Protein AF-A0A4S9LK78-F1 (afdb_monomer_lite)

Structure (mmCIF, N/CA/C/O backbone):
data_AF-A0A4S9LK78-F1
#
_entry.id   AF-A0A4S9LK78-F1
#
loop_
_atom_site.group_PDB
_atom_site.id
_atom_site.type_symbol
_atom_site.label_atom_id
_atom_site.label_alt_id
_atom_site.label_comp_id
_atom_site.label_asym_id
_atom_site.label_entity_id
_atom_site.label_seq_id
_atom_site.pdbx_PDB_ins_code
_atom_site.Cartn_x
_atom_site.Cartn_y
_atom_site.Cartn_z
_atom_site.occupancy
_atom_site.B_iso_or_equiv
_atom_site.auth_seq_id
_atom_site.auth_comp_id
_atom_site.auth_asym_id
_atom_site.auth_atom_id
_atom_site.pdbx_PDB_model_num
ATOM 1 N N . MET A 1 1 ? -47.343 -5.639 38.512 1.00 38.12 1 MET A N 1
ATOM 2 C CA . MET A 1 1 ? -46.229 -6.358 37.860 1.00 38.12 1 MET A CA 1
ATOM 3 C C . MET A 1 1 ? -45.931 -5.639 36.553 1.00 38.12 1 MET A C 1
ATOM 5 O O . MET A 1 1 ? -46.708 -5.763 35.619 1.00 38.12 1 MET A O 1
ATOM 9 N N . LEU A 1 2 ? -44.903 -4.788 36.528 1.00 38.72 2 LEU A N 1
ATOM 10 C CA . LEU A 1 2 ? -44.482 -4.049 35.333 1.00 38.72 2 LEU A CA 1
ATOM 11 C C . LEU A 1 2 ? -43.384 -4.859 34.641 1.00 38.72 2 LEU A C 1
ATOM 13 O O . LEU A 1 2 ? -42.265 -4.939 35.139 1.00 38.72 2 LEU A O 1
ATOM 17 N N . SER A 1 3 ? -43.741 -5.510 33.535 1.00 42.03 3 SER A N 1
ATOM 18 C CA . SER A 1 3 ? -42.792 -6.194 32.661 1.00 42.03 3 SER A CA 1
ATOM 19 C C . SER A 1 3 ? -42.149 -5.146 31.751 1.00 42.03 3 SER A C 1
ATOM 21 O O . SER A 1 3 ? -42.763 -4.680 30.794 1.00 42.03 3 SER A O 1
ATOM 23 N N . PHE A 1 4 ? -40.933 -4.721 32.089 1.00 44.00 4 PHE A N 1
ATOM 24 C CA . PHE A 1 4 ? -40.101 -3.928 31.191 1.00 44.00 4 PHE A CA 1
ATOM 25 C C . PHE A 1 4 ? -39.455 -4.882 30.185 1.00 44.00 4 PHE A C 1
ATOM 27 O O . PHE A 1 4 ? -38.474 -5.555 30.490 1.00 44.00 4 PHE A O 1
ATOM 34 N N . SER A 1 5 ? -40.036 -4.964 28.988 1.00 47.00 5 SER A N 1
ATOM 35 C CA . SER A 1 5 ? -39.380 -5.592 27.843 1.00 47.00 5 SER A CA 1
ATOM 36 C C . SER A 1 5 ? -38.192 -4.721 27.433 1.00 47.00 5 SER A C 1
ATOM 38 O O . SER A 1 5 ? -38.380 -3.639 26.877 1.00 47.00 5 SER A O 1
ATOM 40 N N . LEU A 1 6 ? -36.970 -5.171 27.732 1.00 43.34 6 LEU A N 1
ATOM 41 C CA . LEU A 1 6 ? -35.760 -4.615 27.133 1.00 43.34 6 LEU A CA 1
ATOM 42 C C . LEU A 1 6 ? -35.772 -4.961 25.639 1.00 43.34 6 LEU A C 1
ATOM 44 O O . LEU A 1 6 ? -35.398 -6.063 25.243 1.00 43.34 6 LEU A O 1
ATOM 48 N N . LEU A 1 7 ? -36.187 -4.010 24.804 1.00 43.22 7 LEU A N 1
ATOM 49 C CA . LEU A 1 7 ? -35.774 -3.993 23.406 1.00 43.22 7 LEU A CA 1
ATOM 50 C C . LEU A 1 7 ? -34.268 -3.721 23.385 1.00 43.22 7 LEU A C 1
ATOM 52 O O . LEU A 1 7 ? -33.830 -2.578 23.503 1.00 43.22 7 LEU A O 1
ATOM 56 N N . ALA A 1 8 ? -33.472 -4.782 23.266 1.00 42.31 8 ALA A N 1
ATOM 57 C CA . ALA A 1 8 ? -32.084 -4.660 22.858 1.00 42.31 8 ALA A CA 1
ATOM 58 C C . ALA A 1 8 ? -32.079 -4.126 21.418 1.00 42.31 8 ALA A C 1
ATOM 60 O O . ALA A 1 8 ? -32.258 -4.882 20.463 1.00 42.31 8 ALA A O 1
ATOM 61 N N . LEU A 1 9 ? -31.927 -2.807 21.261 1.00 37.75 9 LEU A N 1
ATOM 62 C CA . LEU A 1 9 ? -31.503 -2.230 19.993 1.00 37.75 9 LEU A CA 1
ATOM 63 C C . LEU A 1 9 ? -30.119 -2.812 19.705 1.00 37.75 9 LEU A C 1
ATOM 65 O O . LEU A 1 9 ? -29.125 -2.376 20.281 1.00 37.75 9 LEU A O 1
ATOM 69 N N . ALA A 1 10 ? -30.061 -3.817 18.834 1.00 38.94 10 ALA A N 1
ATOM 70 C CA . ALA A 1 10 ? -28.830 -4.173 18.161 1.00 38.94 10 ALA A CA 1
ATOM 71 C C . ALA A 1 10 ? -28.416 -2.944 17.347 1.00 38.94 10 ALA A C 1
ATOM 73 O O . ALA A 1 10 ? -28.961 -2.665 16.279 1.00 38.94 10 ALA A O 1
ATOM 74 N N . SER A 1 11 ? -27.501 -2.157 17.902 1.00 36.72 11 SER A N 1
ATOM 75 C CA . SER A 1 11 ? -26.763 -1.141 17.178 1.00 36.72 11 SER A CA 1
ATOM 76 C C . SER A 1 11 ? -25.970 -1.857 16.093 1.00 36.72 11 SER A C 1
ATOM 78 O O . SER A 1 11 ? -24.856 -2.325 16.314 1.00 36.72 11 SER A O 1
ATOM 80 N N . VAL A 1 12 ? -26.563 -1.966 14.904 1.00 39.03 12 VAL A N 1
ATOM 81 C CA . VAL A 1 12 ? -25.813 -2.172 13.668 1.00 39.03 12 VAL A CA 1
ATOM 82 C C . VAL A 1 12 ? -24.904 -0.955 13.563 1.00 39.03 12 VAL A C 1
ATOM 84 O O . VAL A 1 12 ? -25.320 0.117 13.126 1.00 39.03 12 VAL A O 1
ATOM 87 N N . ALA A 1 13 ? -23.686 -1.083 14.089 1.00 40.34 13 ALA A N 1
ATOM 88 C CA . ALA A 1 13 ? -22.616 -0.153 13.807 1.00 40.34 13 ALA A CA 1
ATOM 89 C C . ALA A 1 13 ? -22.492 -0.156 12.287 1.00 40.34 13 ALA A C 1
ATOM 91 O O . ALA A 1 13 ? -22.067 -1.146 11.698 1.00 40.34 13 ALA A O 1
ATOM 92 N N . SER A 1 14 ? -22.992 0.900 11.648 1.00 38.62 14 SER A N 1
ATOM 93 C CA . SER A 1 14 ? -22.886 1.057 10.209 1.00 38.62 14 SER A CA 1
ATOM 94 C C . SER A 1 14 ? -21.392 1.074 9.909 1.00 38.62 14 SER A C 1
ATOM 96 O O . SER A 1 14 ? -20.708 2.036 10.258 1.00 38.62 14 SER A O 1
ATOM 98 N N . PHE A 1 15 ? -20.872 -0.031 9.372 1.00 47.12 15 PHE A N 1
ATOM 99 C CA . PHE A 1 15 ? -19.474 -0.185 8.991 1.00 47.12 15 PHE A CA 1
ATOM 100 C C . PHE A 1 15 ? -19.232 0.782 7.838 1.00 47.12 15 PHE A C 1
ATOM 102 O O . PHE A 1 15 ? -19.474 0.452 6.680 1.00 47.12 15 PHE A O 1
ATOM 109 N N . ALA A 1 16 ? -18.897 2.027 8.172 1.00 46.00 16 ALA A N 1
ATOM 110 C CA . ALA A 1 16 ? -18.749 3.090 7.202 1.00 46.00 16 ALA A CA 1
ATOM 111 C C . ALA A 1 16 ? -17.637 2.694 6.231 1.00 46.00 16 ALA A C 1
ATOM 113 O O . ALA A 1 16 ? -16.455 2.714 6.566 1.00 46.00 16 ALA A O 1
ATOM 114 N N . THR A 1 17 ? -18.046 2.308 5.028 1.00 57.78 17 THR A N 1
ATOM 115 C CA . THR A 1 17 ? -17.204 2.252 3.844 1.00 57.78 17 THR A CA 1
ATOM 116 C C . THR A 1 17 ? -16.655 3.656 3.629 1.00 57.78 17 THR A C 1
ATOM 118 O O . THR A 1 17 ? -17.353 4.518 3.094 1.00 57.78 17 THR A O 1
ATOM 121 N N . ALA A 1 18 ? -15.433 3.924 4.078 1.00 68.69 18 ALA A N 1
ATOM 122 C CA . ALA A 1 18 ? -14.733 5.139 3.696 1.00 68.69 18 ALA A CA 1
ATOM 123 C C . ALA A 1 18 ? -14.160 4.915 2.294 1.00 68.69 18 ALA A C 1
ATOM 125 O O . ALA A 1 18 ? -12.962 4.745 2.142 1.00 68.69 18 ALA A O 1
ATOM 126 N N . VAL A 1 19 ? -15.016 4.801 1.272 1.00 81.06 19 VAL A N 1
ATOM 127 C CA . VAL A 1 19 ? -14.554 4.782 -0.126 1.00 81.06 19 VAL A CA 1
ATOM 128 C C . VAL A 1 19 ? -13.789 6.090 -0.365 1.00 81.06 19 VAL A C 1
ATOM 130 O O . VAL A 1 19 ? -14.294 7.130 0.072 1.00 81.06 19 VAL A O 1
ATOM 133 N N . PRO A 1 20 ? -12.617 6.080 -1.034 1.00 85.19 20 PRO A N 1
ATOM 134 C CA . PRO A 1 20 ? -11.928 7.321 -1.365 1.00 85.19 20 PRO A CA 1
ATOM 135 C C . PRO A 1 20 ? -12.878 8.274 -2.090 1.00 85.19 20 PRO A C 1
ATOM 137 O O . PRO A 1 20 ? -13.545 7.880 -3.056 1.00 85.19 20 PRO A O 1
ATOM 140 N N . SER A 1 21 ? -12.957 9.515 -1.613 1.00 86.38 21 SER A N 1
ATOM 141 C CA . SER A 1 21 ? -13.775 10.551 -2.246 1.00 86.38 21 SER A CA 1
ATOM 142 C C . SER A 1 21 ? -13.142 11.083 -3.531 1.00 86.38 21 SER A C 1
ATOM 144 O O . SER A 1 21 ? -13.845 11.656 -4.358 1.00 86.38 21 SER A O 1
ATOM 146 N N . ASP A 1 22 ? -11.834 10.888 -3.697 1.00 87.50 22 ASP A N 1
ATOM 147 C CA . ASP A 1 22 ? -11.084 11.185 -4.910 1.00 87.50 22 ASP A CA 1
ATOM 148 C C . ASP A 1 22 ? -10.426 9.903 -5.445 1.00 87.50 22 ASP A C 1
ATOM 150 O O . ASP A 1 22 ? -9.627 9.257 -4.769 1.00 87.50 22 ASP A O 1
ATOM 154 N N . GLN A 1 23 ? -10.799 9.530 -6.668 1.00 90.69 23 GLN A N 1
ATOM 155 C CA . GLN A 1 23 ? -10.294 8.355 -7.387 1.00 90.69 23 GLN A CA 1
ATOM 156 C C . GLN A 1 23 ? -9.655 8.758 -8.723 1.00 90.69 23 GLN A C 1
ATOM 158 O O . GLN A 1 23 ? -9.591 7.959 -9.650 1.00 90.69 23 GLN A O 1
ATOM 163 N N . SER A 1 24 ? -9.241 10.023 -8.855 1.00 88.31 24 SER A N 1
ATOM 164 C CA . SER A 1 24 ? -8.671 10.570 -10.093 1.00 88.31 24 SER A CA 1
ATOM 165 C C . SER A 1 24 ? -7.243 10.098 -10.381 1.00 88.31 24 SER A C 1
ATOM 167 O O . SER A 1 24 ? -6.760 10.283 -11.497 1.00 88.31 24 SER A O 1
ATOM 169 N N . GLY A 1 25 ? -6.569 9.496 -9.395 1.00 88.44 25 GLY A N 1
ATOM 170 C CA . GLY A 1 25 ? -5.243 8.910 -9.566 1.00 88.44 25 GLY A CA 1
ATOM 171 C C . GLY A 1 25 ? -5.268 7.714 -10.515 1.00 88.44 25 GLY A C 1
ATOM 172 O O . GLY A 1 25 ? -6.112 6.829 -10.382 1.00 88.44 25 GLY A O 1
ATOM 173 N N . THR A 1 26 ? -4.334 7.677 -11.461 1.00 91.12 26 THR A N 1
ATOM 174 C CA . THR A 1 26 ? -4.225 6.583 -12.436 1.00 91.12 26 THR A CA 1
ATOM 175 C C . THR A 1 26 ? -3.576 5.335 -11.857 1.00 91.12 26 THR A C 1
ATOM 177 O O . THR A 1 26 ? -3.789 4.256 -12.389 1.00 91.12 26 THR A O 1
ATOM 180 N N . ALA A 1 27 ? -2.816 5.464 -10.770 1.00 93.19 27 ALA A N 1
ATOM 181 C CA . ALA A 1 27 ? -2.154 4.371 -10.080 1.00 93.19 27 ALA A CA 1
ATOM 182 C C . ALA A 1 27 ? -2.768 4.135 -8.692 1.00 93.19 27 ALA A C 1
ATOM 184 O O . ALA A 1 27 ? -3.371 5.030 -8.093 1.00 93.19 27 ALA A O 1
ATOM 185 N N . GLN A 1 28 ? -2.598 2.927 -8.152 1.00 94.06 28 GLN A N 1
ATOM 186 C CA . GLN A 1 28 ? -3.021 2.615 -6.787 1.00 94.06 28 GLN A CA 1
ATOM 187 C C . GLN A 1 28 ? -2.094 1.617 -6.091 1.00 94.06 28 GLN A C 1
ATOM 189 O O . GLN A 1 28 ? -1.666 0.621 -6.674 1.00 94.06 28 GLN A O 1
ATOM 194 N N . PHE A 1 29 ? -1.863 1.834 -4.798 1.00 94.81 29 PHE A N 1
ATOM 195 C CA . PHE A 1 29 ? -1.473 0.754 -3.893 1.00 94.81 29 PHE A CA 1
ATOM 196 C C . PHE A 1 29 ? -2.730 0.180 -3.256 1.00 94.81 29 PHE A C 1
ATOM 198 O O . PHE A 1 29 ? -3.609 0.934 -2.834 1.00 94.81 29 PHE A O 1
ATOM 205 N N . ALA A 1 30 ? -2.818 -1.146 -3.181 1.00 92.31 30 ALA A N 1
ATOM 206 C CA . ALA A 1 30 ? -3.951 -1.822 -2.571 1.00 92.31 30 ALA A CA 1
ATOM 207 C C . ALA A 1 30 ? -3.503 -3.000 -1.707 1.00 92.31 30 ALA A C 1
ATOM 209 O O . ALA A 1 30 ? -2.731 -3.855 -2.142 1.00 92.31 30 ALA A O 1
ATOM 210 N N . LEU A 1 31 ? -4.048 -3.062 -0.497 1.00 89.69 31 LEU A N 1
ATOM 211 C CA . LEU A 1 31 ? -3.961 -4.197 0.403 1.00 89.69 31 LEU A CA 1
ATOM 212 C C . LEU A 1 31 ? -5.318 -4.878 0.440 1.00 89.69 31 LEU A C 1
ATOM 214 O O . LEU A 1 31 ? -6.276 -4.333 0.986 1.00 89.69 31 LEU A O 1
ATOM 218 N N . SER A 1 32 ? -5.394 -6.078 -0.121 1.00 86.88 32 SER A N 1
ATOM 219 C CA . SER A 1 32 ? -6.543 -6.953 0.102 1.00 86.88 32 SER A CA 1
ATOM 220 C C . SER A 1 32 ? -6.268 -7.786 1.336 1.00 86.88 32 SER A C 1
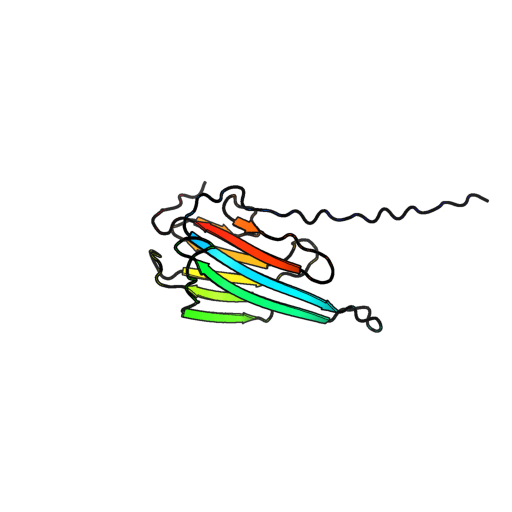ATOM 222 O O . SER A 1 32 ? -5.252 -8.476 1.370 1.00 86.88 32 SER A O 1
ATOM 224 N N . CYS A 1 33 ? -7.150 -7.745 2.329 1.00 80.12 33 CYS A N 1
ATOM 225 C CA . CYS A 1 33 ? -7.113 -8.701 3.420 1.00 80.12 33 CYS A CA 1
ATOM 226 C C . CYS A 1 33 ? -8.466 -9.356 3.643 1.00 80.12 33 CYS A C 1
ATOM 228 O O . CYS A 1 33 ? -9.523 -8.748 3.482 1.00 80.12 33 CYS A O 1
ATOM 230 N N . SER A 1 34 ? -8.391 -10.620 4.026 1.00 76.25 34 SER A N 1
ATOM 231 C CA . SER A 1 34 ? -9.530 -11.435 4.406 1.00 76.25 34 SER A CA 1
ATOM 232 C C . SER A 1 34 ? -9.300 -11.920 5.820 1.00 76.25 34 SER A C 1
ATOM 234 O O . SE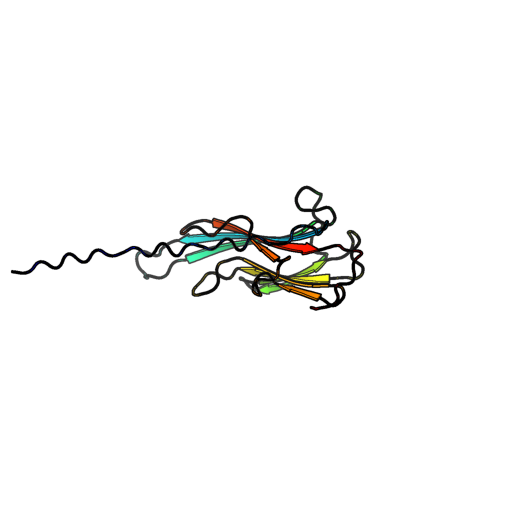R A 1 34 ? -8.182 -12.322 6.151 1.00 76.25 34 SER A O 1
ATOM 236 N N . GLY A 1 35 ? -10.332 -11.842 6.654 1.00 70.94 35 GLY A N 1
ATOM 237 C CA . GLY A 1 35 ? -10.274 -12.252 8.049 1.00 70.94 35 GLY A CA 1
ATOM 238 C C . GLY A 1 35 ? -11.462 -13.122 8.432 1.00 70.94 35 GLY A C 1
ATOM 239 O O . GLY A 1 35 ? -12.605 -12.798 8.107 1.00 70.94 35 GLY A O 1
ATOM 240 N N . ILE A 1 36 ? -11.199 -14.202 9.169 1.00 65.62 36 ILE A N 1
ATOM 241 C CA . ILE A 1 36 ? -12.229 -15.048 9.778 1.00 65.62 36 ILE A CA 1
ATOM 242 C C . ILE A 1 36 ? -11.980 -15.087 11.280 1.00 65.62 36 ILE A C 1
ATOM 244 O O . ILE A 1 36 ? -10.921 -15.525 11.730 1.00 65.62 36 ILE A O 1
ATOM 248 N N . THR A 1 37 ? -12.974 -14.660 12.057 1.00 63.25 37 THR A N 1
ATOM 249 C CA . THR A 1 37 ? -12.999 -14.864 13.508 1.00 63.25 37 THR A CA 1
ATOM 250 C C . THR A 1 37 ? -13.845 -16.091 13.802 1.00 63.25 37 THR A C 1
ATOM 252 O O . THR A 1 37 ? -15.068 -16.047 13.678 1.00 63.25 37 THR A O 1
ATOM 255 N N . VAL A 1 38 ? -13.198 -17.187 14.194 1.00 61.12 38 VAL A N 1
ATOM 256 C CA . VAL A 1 38 ? -13.877 -18.399 14.659 1.00 61.12 38 VAL A CA 1
ATOM 257 C C . VAL A 1 38 ? -14.230 -18.197 16.132 1.00 61.12 38 VAL A C 1
ATOM 259 O O . VAL A 1 38 ? -13.306 -18.088 16.940 1.00 61.12 38 VAL A O 1
ATOM 262 N N . PRO A 1 39 ? -15.518 -18.121 16.517 1.00 58.75 39 PRO A N 1
ATOM 263 C CA . PRO A 1 39 ? -15.898 -17.970 17.916 1.00 58.75 39 PRO A CA 1
ATOM 264 C C . PRO A 1 39 ? -15.462 -19.205 18.707 1.00 58.75 39 PRO A C 1
ATOM 266 O O . PRO A 1 39 ? -15.853 -20.322 18.369 1.00 58.75 39 PRO A O 1
ATOM 269 N N . ASP A 1 40 ? -14.687 -19.019 19.773 1.00 58.75 40 ASP A N 1
ATOM 270 C CA . ASP A 1 40 ? -14.444 -20.097 20.729 1.00 58.75 40 ASP A CA 1
ATOM 271 C C . ASP A 1 40 ? -15.601 -20.131 21.729 1.00 58.75 40 ASP A C 1
ATOM 273 O O . ASP A 1 40 ? -15.744 -19.260 22.594 1.00 58.75 40 ASP A O 1
ATOM 277 N N . VAL A 1 41 ? -16.450 -21.147 21.582 1.00 53.81 41 VAL A N 1
ATOM 278 C CA . VAL A 1 41 ? -17.620 -21.378 22.440 1.00 53.81 41 VAL A CA 1
ATOM 279 C C . VAL A 1 41 ? -17.248 -21.776 23.874 1.00 53.81 41 VAL A C 1
ATOM 281 O O . VAL A 1 41 ? -18.115 -21.754 24.744 1.00 53.81 41 VAL A O 1
ATOM 284 N N . VAL A 1 42 ? -15.983 -22.121 24.138 1.00 56.31 42 VAL A N 1
ATOM 285 C CA . VAL A 1 42 ? -15.483 -22.568 25.446 1.00 56.31 42 VAL A CA 1
ATOM 286 C C . VAL A 1 42 ? -14.661 -21.475 26.135 1.00 56.31 42 VAL A C 1
ATOM 288 O O . VAL A 1 42 ? -14.817 -21.271 27.338 1.00 56.31 42 VAL A O 1
ATOM 291 N N . ALA A 1 43 ? -13.820 -20.745 25.395 1.00 55.91 43 ALA A N 1
ATOM 292 C CA . ALA A 1 43 ? -12.899 -19.753 25.963 1.00 55.91 43 ALA A CA 1
ATOM 293 C C . ALA A 1 43 ? -13.417 -18.300 25.965 1.00 55.91 43 ALA A C 1
ATOM 295 O O . ALA A 1 43 ? -12.746 -17.423 26.502 1.00 55.91 43 ALA A O 1
ATOM 296 N N . GLN A 1 44 ? -14.585 -18.014 25.367 1.00 51.09 44 GLN A N 1
ATOM 297 C CA . GLN A 1 44 ? -15.070 -16.641 25.107 1.00 51.09 44 GLN A CA 1
ATOM 298 C C . GLN A 1 44 ? -14.091 -15.772 24.281 1.00 51.09 44 GLN A C 1
ATOM 300 O O . GLN A 1 44 ? -14.248 -14.554 24.215 1.00 51.09 44 GLN A O 1
ATOM 305 N N . SER A 1 45 ? -13.096 -16.376 23.621 1.00 52.59 45 SER A N 1
ATOM 306 C CA . SER A 1 45 ? -12.082 -15.690 22.810 1.00 52.59 45 SER A CA 1
ATOM 307 C C . SER A 1 45 ? -11.921 -16.377 21.456 1.00 52.59 45 SER A C 1
ATOM 309 O O . SER A 1 45 ? -11.489 -17.519 21.403 1.00 52.59 45 SER A O 1
ATOM 311 N N . GLY A 1 46 ? -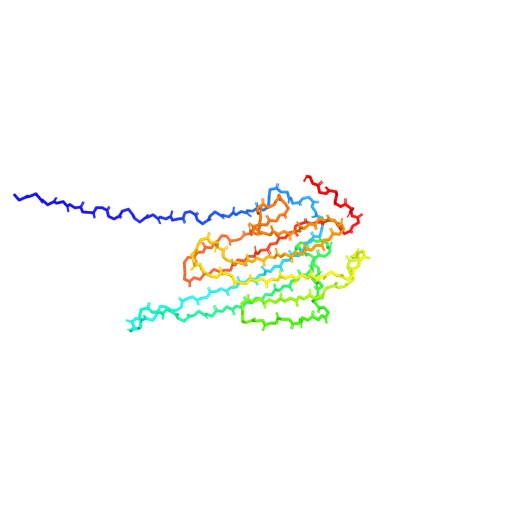12.257 -15.713 20.351 1.00 55.19 46 GLY A N 1
ATOM 312 C CA . GLY A 1 46 ? -12.161 -16.329 19.024 1.00 55.19 46 GLY A CA 1
ATOM 313 C C . GLY A 1 46 ? -10.727 -16.489 18.501 1.00 55.19 46 GLY A C 1
ATOM 314 O O . GLY A 1 46 ? -9.852 -15.688 18.822 1.00 55.19 46 GLY A O 1
ATOM 315 N N . THR A 1 47 ? -10.499 -17.495 17.651 1.00 53.50 47 THR A N 1
ATOM 316 C CA . THR A 1 47 ? -9.266 -17.602 16.848 1.00 53.50 47 THR A CA 1
ATOM 317 C C . THR A 1 47 ? -9.442 -16.798 15.565 1.00 53.50 47 THR A C 1
ATOM 319 O O . THR A 1 47 ? -10.416 -17.006 14.840 1.00 53.50 47 THR A O 1
ATOM 322 N N . SER A 1 48 ? -8.508 -15.890 15.281 1.00 60.56 48 SER A N 1
ATOM 323 C CA . SER A 1 48 ? -8.537 -15.061 14.074 1.00 60.56 48 SER A CA 1
ATOM 324 C C . SER A 1 48 ? -7.500 -15.544 13.068 1.00 60.56 48 SER A C 1
ATOM 326 O O . SER A 1 48 ? -6.305 -15.536 13.357 1.00 60.56 48 SER A O 1
ATOM 328 N N . TYR A 1 49 ? -7.960 -15.926 11.882 1.00 61.50 49 TYR A N 1
ATOM 329 C CA . TYR A 1 49 ? -7.110 -16.154 10.716 1.00 61.50 49 TYR A CA 1
ATOM 330 C C . TYR A 1 49 ? -7.223 -14.952 9.797 1.00 61.50 49 TYR A C 1
ATOM 332 O O . TYR A 1 49 ? -8.327 -14.443 9.595 1.00 61.50 49 TYR A O 1
ATOM 340 N N . PHE A 1 50 ? -6.104 -14.512 9.233 1.00 70.81 50 PHE A N 1
ATOM 341 C CA . PHE A 1 50 ? -6.103 -13.469 8.222 1.00 70.81 50 PHE A CA 1
ATOM 342 C C . PHE A 1 50 ? -5.125 -13.823 7.101 1.00 70.81 50 PHE A C 1
ATOM 344 O O . PHE A 1 50 ? -4.112 -14.487 7.316 1.00 70.81 50 PHE A O 1
ATOM 351 N N . THR A 1 51 ? -5.443 -13.368 5.899 1.00 72.69 51 THR A N 1
ATOM 352 C CA . THR A 1 51 ? -4.542 -13.383 4.746 1.00 72.69 51 THR A CA 1
ATOM 353 C C . THR A 1 51 ? -4.487 -11.977 4.188 1.00 72.69 51 THR A C 1
ATOM 355 O O . THR A 1 51 ? -5.537 -11.341 4.091 1.00 72.69 51 THR A O 1
ATOM 358 N N . SER A 1 52 ? -3.311 -11.501 3.793 1.00 78.88 52 SER A N 1
ATOM 359 C CA . SER A 1 52 ? -3.141 -10.186 3.181 1.00 78.88 52 SER A CA 1
ATOM 360 C C . SER A 1 52 ? -2.347 -10.277 1.878 1.00 78.88 52 SER A C 1
ATOM 362 O O . SER A 1 52 ? -1.527 -11.171 1.678 1.00 78.88 52 SER A O 1
ATOM 364 N N . SER A 1 53 ? -2.622 -9.359 0.955 1.00 86.38 53 SER A N 1
ATOM 365 C CA . SER A 1 53 ? -1.881 -9.212 -0.293 1.00 86.38 53 SER A CA 1
ATOM 366 C C . SER A 1 53 ? -1.756 -7.733 -0.630 1.00 86.38 53 SER A C 1
ATOM 368 O O . SER A 1 53 ? -2.742 -7.092 -1.003 1.00 86.38 53 SER A O 1
ATOM 370 N N . LEU A 1 54 ? -0.546 -7.199 -0.449 1.00 90.00 54 LEU A N 1
ATOM 371 C CA . LEU A 1 54 ? -0.182 -5.832 -0.805 1.00 90.00 54 LEU A CA 1
ATOM 372 C C . LEU A 1 54 ? 0.351 -5.807 -2.238 1.00 90.00 54 LEU A C 1
ATOM 374 O O . LEU A 1 54 ? 1.252 -6.574 -2.579 1.00 90.00 54 LEU A O 1
ATOM 378 N N . LYS A 1 55 ? -0.215 -4.943 -3.078 1.00 92.00 55 LYS A N 1
ATOM 379 C CA . LYS A 1 55 ? 0.125 -4.843 -4.500 1.00 92.00 55 LYS A CA 1
ATOM 380 C C . LYS A 1 55 ? 0.153 -3.397 -4.973 1.00 92.00 55 LYS A C 1
ATOM 382 O O . LYS A 1 55 ? -0.595 -2.559 -4.464 1.00 92.00 55 LYS A O 1
ATOM 387 N N . PHE A 1 56 ? 0.965 -3.149 -5.995 1.00 95.06 56 PHE A N 1
ATOM 388 C CA . PHE A 1 56 ? 0.984 -1.901 -6.743 1.00 95.06 56 PHE A CA 1
ATOM 389 C C . PHE A 1 56 ? 0.341 -2.093 -8.114 1.00 95.06 56 PHE A C 1
ATOM 391 O O . PHE A 1 56 ? 0.648 -3.059 -8.804 1.00 95.06 56 PHE A O 1
ATOM 398 N N . PHE A 1 57 ? -0.521 -1.169 -8.517 1.00 95.25 57 PHE A N 1
ATOM 399 C CA . PHE A 1 57 ? -1.140 -1.144 -9.835 1.00 95.25 57 PHE A CA 1
ATOM 400 C C . PHE A 1 57 ? -0.815 0.198 -10.505 1.00 95.25 57 PHE A C 1
ATOM 402 O O . PHE A 1 57 ? -1.439 1.203 -10.149 1.00 95.25 57 PHE A O 1
ATOM 409 N N . PRO A 1 58 ? 0.153 0.252 -11.436 1.00 91.88 58 PRO A N 1
ATOM 410 C CA . PRO A 1 58 ? 0.587 1.507 -12.057 1.00 91.88 58 PRO A CA 1
ATOM 411 C C . PRO A 1 58 ? -0.476 2.120 -12.981 1.00 91.88 58 PRO A C 1
ATOM 413 O O . PRO A 1 58 ? -0.570 3.340 -13.077 1.00 91.88 58 PRO A O 1
ATOM 416 N N . ASP A 1 59 ? -1.316 1.274 -13.583 1.00 88.25 59 ASP A N 1
ATOM 417 C CA . ASP A 1 59 ? -2.375 1.662 -14.526 1.00 88.25 59 ASP A CA 1
ATOM 418 C C . ASP A 1 59 ? -3.788 1.499 -13.928 1.00 88.25 59 ASP A C 1
ATOM 420 O O . ASP A 1 59 ? -4.785 1.384 -14.644 1.00 88.25 59 ASP A O 1
ATOM 424 N N . GLY A 1 60 ? -3.880 1.445 -12.597 1.00 80.81 60 GLY A N 1
ATOM 425 C CA . GLY A 1 60 ? -5.142 1.325 -11.873 1.00 80.81 60 GLY A CA 1
ATOM 426 C C . GLY A 1 60 ? -5.577 -0.127 -11.654 1.00 80.81 60 GLY A C 1
ATOM 427 O O . GLY A 1 60 ? -4.946 -1.075 -12.112 1.00 80.81 60 GLY A O 1
ATOM 428 N N . GLY A 1 61 ? -6.655 -0.319 -10.887 1.00 76.19 61 GLY A N 1
ATOM 429 C CA . GLY A 1 61 ? -7.015 -1.621 -10.298 1.00 76.19 61 GLY A CA 1
ATOM 430 C C . GLY A 1 61 ? -7.362 -2.771 -11.254 1.00 76.19 61 GLY A C 1
ATOM 431 O O . GLY A 1 61 ? -7.504 -3.893 -10.772 1.00 76.19 61 GLY A O 1
ATOM 432 N N . ASP A 1 62 ? -7.479 -2.508 -12.556 1.00 75.75 62 ASP A N 1
ATOM 433 C CA . ASP A 1 62 ? -7.784 -3.503 -13.596 1.00 75.75 62 ASP A CA 1
ATOM 434 C C . ASP A 1 62 ? -6.538 -3.949 -14.395 1.00 75.75 62 ASP A C 1
ATOM 436 O O . ASP A 1 62 ? -6.637 -4.835 -15.244 1.00 75.75 62 ASP A O 1
ATOM 440 N N . GLY A 1 63 ? -5.373 -3.338 -14.143 1.00 78.19 63 GLY A N 1
ATOM 441 C CA . GLY A 1 63 ? -4.109 -3.634 -14.822 1.00 78.19 63 GLY A CA 1
ATOM 442 C C . GLY A 1 63 ? -3.253 -4.709 -14.142 1.00 78.19 63 GLY A C 1
ATOM 443 O O . GLY A 1 63 ? -3.582 -5.227 -13.070 1.00 78.19 63 GLY A O 1
ATOM 444 N N . ASP A 1 64 ? -2.110 -5.022 -14.762 1.00 86.88 64 ASP A N 1
ATOM 445 C CA . ASP A 1 64 ? -1.129 -5.947 -14.193 1.00 86.88 64 ASP A CA 1
ATOM 446 C C . ASP A 1 64 ? -0.515 -5.365 -12.915 1.00 86.88 64 ASP A C 1
ATOM 448 O O . ASP A 1 64 ? 0.028 -4.258 -12.888 1.00 86.88 64 ASP A O 1
ATOM 452 N N . ALA A 1 65 ? -0.594 -6.137 -11.833 1.00 91.44 65 ALA A N 1
ATOM 453 C CA . ALA A 1 65 ? -0.022 -5.740 -10.559 1.00 91.44 65 ALA A CA 1
ATOM 454 C C . ALA A 1 65 ? 1.489 -5.985 -10.527 1.00 91.44 65 ALA A C 1
ATOM 456 O O . ALA A 1 65 ? 1.962 -7.081 -10.837 1.00 91.44 65 ALA A O 1
ATOM 457 N N . ILE A 1 66 ? 2.232 -5.001 -10.032 1.00 90.94 66 ILE A N 1
ATOM 458 C CA . ILE A 1 66 ? 3.647 -5.135 -9.703 1.00 90.94 66 ILE A CA 1
ATOM 459 C C . ILE A 1 66 ? 3.757 -5.666 -8.263 1.00 90.94 66 ILE A C 1
ATOM 461 O O . ILE A 1 66 ? 3.176 -5.073 -7.343 1.00 90.94 66 ILE A O 1
ATOM 465 N N . PRO A 1 67 ? 4.455 -6.797 -8.041 1.00 87.56 67 PRO A N 1
ATOM 466 C CA . PRO A 1 67 ? 4.699 -7.319 -6.702 1.00 87.56 67 PRO A CA 1
ATOM 467 C C . PRO A 1 67 ? 5.763 -6.493 -5.969 1.00 87.56 67 PRO A C 1
ATOM 469 O O . PRO A 1 67 ? 6.557 -5.787 -6.587 1.00 87.56 67 PRO A O 1
ATOM 472 N N . ALA A 1 68 ? 5.803 -6.616 -4.643 1.00 91.06 68 ALA A N 1
ATOM 473 C CA . ALA A 1 68 ? 6.874 -6.028 -3.848 1.00 91.06 68 ALA A CA 1
ATOM 474 C C . ALA A 1 68 ? 8.233 -6.646 -4.214 1.00 91.06 68 ALA A C 1
ATOM 476 O O . ALA A 1 68 ? 8.341 -7.861 -4.396 1.00 91.06 68 ALA A O 1
ATOM 477 N N . THR A 1 69 ? 9.275 -5.817 -4.261 1.00 91.62 69 THR A N 1
ATOM 478 C CA . THR A 1 69 ? 10.661 -6.258 -4.466 1.00 91.62 69 THR A CA 1
ATOM 479 C C . THR A 1 69 ? 11.211 -6.936 -3.209 1.00 91.62 69 THR A C 1
ATOM 481 O O . THR A 1 69 ? 11.941 -7.922 -3.298 1.00 91.62 69 THR A O 1
ATOM 484 N N . ALA A 1 70 ? 10.861 -6.417 -2.028 1.00 89.12 70 ALA A N 1
ATOM 485 C CA . ALA A 1 70 ? 11.246 -6.971 -0.731 1.00 89.12 70 ALA A CA 1
ATOM 486 C C . ALA A 1 70 ? 10.259 -6.535 0.360 1.00 89.12 70 ALA A C 1
ATOM 488 O O . ALA A 1 70 ? 9.674 -5.461 0.249 1.00 89.12 70 ALA A O 1
ATOM 489 N N . CYS A 1 71 ? 10.124 -7.319 1.434 1.00 88.50 71 CYS A N 1
ATOM 490 C CA . CYS A 1 71 ? 9.380 -6.931 2.636 1.00 88.50 71 CYS A CA 1
ATOM 491 C C . CYS A 1 71 ? 10.235 -7.197 3.887 1.00 88.50 71 CYS A C 1
ATOM 493 O O . CYS A 1 71 ? 10.876 -8.244 3.976 1.00 88.50 71 CYS A O 1
ATOM 495 N N . THR A 1 72 ? 10.305 -6.237 4.817 1.00 76.62 72 THR A N 1
ATOM 496 C CA . THR A 1 72 ? 11.235 -6.279 5.970 1.00 76.62 72 THR A CA 1
ATOM 497 C C . THR A 1 72 ? 10.571 -6.640 7.290 1.00 76.62 72 THR A C 1
ATOM 499 O O . THR A 1 72 ? 11.212 -7.256 8.134 1.00 76.62 72 THR A O 1
ATOM 502 N N . ASP A 1 73 ? 9.297 -6.296 7.456 1.00 61.97 73 ASP A N 1
ATOM 503 C CA . ASP A 1 73 ? 8.542 -6.551 8.679 1.00 61.97 73 ASP A CA 1
ATOM 504 C C . ASP A 1 73 ? 7.240 -7.241 8.311 1.00 61.97 73 ASP A C 1
ATOM 506 O O . ASP A 1 73 ? 6.239 -6.575 8.081 1.00 61.97 73 ASP A O 1
ATOM 510 N N . GLU A 1 74 ? 7.260 -8.567 8.227 1.00 58.16 74 GLU A N 1
ATOM 511 C CA . GLU A 1 74 ? 6.047 -9.379 8.292 1.00 58.16 74 GLU A CA 1
ATOM 512 C C . GLU A 1 74 ? 5.788 -9.684 9.770 1.00 58.16 74 GLU A C 1
ATOM 514 O O . GLU A 1 74 ? 6.058 -10.781 10.265 1.00 58.16 74 GLU A O 1
ATOM 519 N N . SER A 1 75 ? 5.297 -8.696 10.527 1.00 60.69 75 SER A N 1
ATOM 520 C CA . SER A 1 75 ? 4.576 -9.077 11.742 1.00 60.69 75 SER A CA 1
ATOM 521 C C . SER A 1 75 ? 3.348 -9.879 11.307 1.00 60.69 75 SER A C 1
ATOM 523 O O . SER A 1 75 ? 2.944 -9.814 10.143 1.00 60.69 75 SER A O 1
ATOM 525 N N . SER A 1 76 ? 2.721 -10.638 12.211 1.00 63.59 76 SER A N 1
ATOM 526 C CA . SER A 1 76 ? 1.485 -11.319 11.820 1.00 63.59 76 SER A CA 1
ATOM 527 C C . SER A 1 76 ? 0.492 -10.301 11.249 1.00 63.59 76 SER A C 1
ATOM 529 O O . SER A 1 76 ? -0.111 -10.551 10.228 1.00 63.59 76 SER A O 1
ATOM 531 N N . THR A 1 77 ? 0.394 -9.090 11.781 1.00 75.88 77 THR A N 1
ATOM 532 C CA . THR A 1 77 ? -0.649 -8.151 11.361 1.00 75.88 77 THR A CA 1
ATOM 533 C C . THR A 1 77 ? -0.219 -7.104 10.341 1.00 75.88 77 THR A C 1
ATOM 535 O O . THR A 1 77 ? -1.093 -6.486 9.753 1.00 75.88 77 THR A O 1
ATOM 538 N N . CYS A 1 78 ? 1.071 -6.863 10.114 1.00 83.56 78 CYS A N 1
ATOM 539 C CA . CYS A 1 78 ? 1.545 -5.812 9.212 1.00 83.56 78 CYS A CA 1
ATOM 540 C C . CYS A 1 78 ? 2.696 -6.298 8.340 1.00 83.56 78 CYS A C 1
ATOM 542 O O . CYS A 1 78 ? 3.537 -7.065 8.796 1.00 83.56 78 CYS A O 1
ATOM 544 N N . SER A 1 79 ? 2.745 -5.774 7.120 1.00 86.88 79 SER A N 1
ATOM 545 C CA . SER A 1 79 ? 3.797 -5.979 6.134 1.00 86.88 79 SER A CA 1
ATOM 546 C C . SER A 1 79 ? 4.348 -4.625 5.702 1.00 86.88 79 SER A C 1
ATOM 548 O O . SER A 1 79 ? 3.584 -3.769 5.254 1.00 86.88 79 SER A O 1
ATOM 550 N N . ASN A 1 80 ? 5.659 -4.428 5.813 1.00 90.94 80 ASN A N 1
ATOM 551 C CA . ASN A 1 80 ? 6.344 -3.266 5.244 1.00 90.94 80 ASN A CA 1
ATOM 552 C C . ASN A 1 80 ? 7.135 -3.692 4.008 1.00 90.94 80 ASN A C 1
ATOM 554 O O . ASN A 1 80 ? 8.053 -4.506 4.131 1.00 90.94 80 ASN A O 1
ATOM 558 N N . CYS A 1 81 ? 6.748 -3.196 2.836 1.00 92.94 81 CYS A N 1
ATOM 559 C CA . CYS A 1 81 ? 7.212 -3.696 1.550 1.00 92.94 81 CYS A CA 1
ATOM 560 C C . CYS A 1 81 ? 7.701 -2.577 0.628 1.00 92.94 81 CYS A C 1
ATOM 562 O O . CYS A 1 81 ? 7.023 -1.571 0.425 1.00 92.94 81 CYS A O 1
ATOM 564 N N . LEU A 1 82 ? 8.851 -2.807 0.001 1.00 95.06 82 LEU A N 1
ATOM 565 C CA . LEU A 1 82 ? 9.452 -1.927 -0.989 1.00 95.06 82 LEU A CA 1
ATOM 566 C C . LEU A 1 82 ? 8.933 -2.260 -2.391 1.00 95.06 82 LEU A C 1
ATOM 568 O O . LEU A 1 82 ? 9.003 -3.413 -2.822 1.00 95.06 82 LEU A O 1
ATOM 572 N N . PHE A 1 83 ? 8.475 -1.243 -3.116 1.00 95.25 83 PHE A N 1
ATOM 573 C CA . PHE A 1 83 ? 8.056 -1.339 -4.513 1.00 95.25 83 PHE A CA 1
ATOM 574 C C . PHE A 1 83 ? 8.936 -0.468 -5.409 1.00 95.25 83 PHE A C 1
ATOM 576 O O . PHE A 1 83 ? 9.270 0.667 -5.064 1.00 95.25 83 PHE A O 1
ATOM 583 N N . GLU A 1 84 ? 9.281 -1.000 -6.581 1.00 94.19 84 GLU A N 1
ATOM 584 C CA . GLU A 1 84 ? 10.104 -0.340 -7.594 1.00 94.19 84 GLU A CA 1
ATOM 585 C C . GLU A 1 84 ? 9.509 -0.558 -8.993 1.00 94.19 84 GLU A C 1
ATOM 587 O O . GLU A 1 84 ? 8.858 -1.570 -9.259 1.00 94.19 84 GLU A O 1
ATOM 592 N N . GLY A 1 85 ? 9.754 0.382 -9.909 1.00 91.06 85 GLY A N 1
ATOM 593 C CA . GLY A 1 85 ? 9.247 0.314 -11.283 1.00 91.06 85 GLY A CA 1
ATOM 594 C C . GLY A 1 85 ? 7.828 0.871 -11.443 1.00 91.06 85 GLY A C 1
ATOM 595 O O . GLY A 1 85 ? 7.366 1.664 -10.628 1.00 91.06 85 GLY A O 1
ATOM 596 N N . GLY A 1 86 ? 7.159 0.527 -12.550 1.00 88.56 86 GLY A N 1
ATOM 597 C CA . GLY A 1 86 ? 5.791 0.988 -12.844 1.00 88.56 86 GLY A CA 1
ATOM 598 C C . GLY A 1 86 ? 5.622 2.509 -12.922 1.00 88.56 86 GLY A C 1
ATOM 599 O O . GLY A 1 86 ? 4.562 3.022 -12.591 1.00 88.56 86 GLY A O 1
ATOM 600 N N . GLY A 1 87 ? 6.681 3.234 -13.295 1.00 89.62 87 GLY A N 1
ATOM 601 C CA . GLY A 1 87 ? 6.669 4.697 -13.373 1.00 89.62 87 GLY A CA 1
ATOM 602 C C . GLY A 1 87 ? 6.892 5.422 -12.042 1.00 89.62 87 GLY A C 1
ATOM 603 O O . GLY A 1 87 ? 6.908 6.647 -12.038 1.00 89.62 87 GLY A O 1
ATOM 604 N N . LEU A 1 88 ? 7.112 4.711 -10.926 1.00 91.56 88 LEU A N 1
ATOM 605 C CA . LEU A 1 88 ? 7.483 5.347 -9.659 1.00 91.56 88 LEU A CA 1
ATOM 606 C C . LEU A 1 88 ? 8.775 6.165 -9.820 1.00 91.56 88 LEU A C 1
ATOM 608 O O . LEU A 1 88 ? 9.776 5.677 -10.348 1.00 91.56 88 LEU A O 1
ATOM 612 N N . SER A 1 89 ? 8.764 7.397 -9.315 1.00 90.12 89 SER A N 1
ATOM 613 C CA . SER A 1 89 ? 9.895 8.333 -9.354 1.00 90.12 89 SER A CA 1
ATOM 614 C C . SER A 1 89 ? 11.084 7.854 -8.514 1.00 90.12 89 SER A C 1
ATOM 616 O O . SER A 1 89 ? 12.231 8.221 -8.773 1.00 90.12 89 SER A O 1
ATOM 618 N N . SER A 1 90 ? 10.811 7.037 -7.494 1.00 90.75 90 SER A N 1
ATOM 619 C CA . SER A 1 90 ? 11.793 6.429 -6.601 1.00 90.75 90 SER A CA 1
ATOM 620 C C . SER A 1 90 ? 11.225 5.162 -5.942 1.00 90.75 90 SER A C 1
ATOM 622 O O . SER A 1 90 ? 10.000 4.991 -5.898 1.00 90.75 90 SER A O 1
ATOM 624 N N . PRO A 1 91 ? 12.089 4.270 -5.420 1.00 93.25 91 PRO A N 1
ATOM 625 C CA . PRO A 1 91 ? 11.649 3.141 -4.607 1.00 93.25 91 PRO A CA 1
ATOM 626 C C . PRO A 1 91 ? 10.748 3.613 -3.464 1.00 93.25 91 PRO A C 1
ATOM 628 O O . PRO A 1 91 ? 11.125 4.490 -2.688 1.00 93.25 91 PRO A O 1
ATOM 631 N N . THR A 1 92 ? 9.549 3.044 -3.372 1.00 94.81 92 THR A N 1
ATOM 632 C CA . THR A 1 92 ? 8.514 3.495 -2.435 1.00 94.81 92 THR A CA 1
ATOM 633 C C . THR A 1 92 ? 8.246 2.411 -1.408 1.00 94.81 92 THR A C 1
ATOM 635 O O . THR A 1 92 ? 7.935 1.274 -1.765 1.00 94.81 92 THR A O 1
ATOM 638 N N . ASN A 1 93 ? 8.379 2.760 -0.130 1.00 94.62 93 ASN A N 1
ATOM 639 C CA . ASN A 1 93 ? 8.088 1.843 0.961 1.00 94.62 93 ASN A CA 1
ATOM 640 C C . ASN A 1 93 ? 6.621 1.969 1.370 1.00 94.62 93 ASN A C 1
ATOM 642 O O . ASN A 1 93 ? 6.145 3.074 1.640 1.00 94.62 93 ASN A O 1
ATOM 646 N N . VAL A 1 94 ? 5.916 0.844 1.405 1.00 95.00 94 VAL A N 1
ATOM 647 C CA . VAL A 1 94 ? 4.477 0.789 1.643 1.00 95.00 94 VAL A CA 1
ATOM 648 C C . VAL A 1 94 ? 4.188 -0.162 2.783 1.00 95.00 94 VAL A C 1
ATOM 650 O O . VAL A 1 94 ? 4.534 -1.343 2.742 1.00 95.00 94 VAL A O 1
ATOM 653 N N . THR A 1 95 ? 3.509 0.357 3.799 1.00 92.56 95 THR A N 1
ATOM 654 C CA . THR A 1 95 ? 3.046 -0.424 4.937 1.00 92.56 95 THR A CA 1
ATOM 655 C C . THR A 1 95 ? 1.592 -0.818 4.727 1.00 92.56 95 THR A C 1
ATOM 657 O O . THR A 1 95 ? 0.708 0.026 4.592 1.00 92.56 95 THR A O 1
ATOM 660 N N . GLY A 1 96 ? 1.341 -2.122 4.702 1.00 89.81 96 GLY A N 1
ATOM 661 C CA . GLY A 1 96 ? 0.010 -2.705 4.712 1.00 89.81 96 GLY A CA 1
ATOM 662 C C . GLY A 1 96 ? -0.261 -3.399 6.042 1.00 89.81 96 GLY A C 1
ATOM 663 O O . GLY A 1 96 ? 0.514 -4.262 6.434 1.00 89.81 96 GLY A O 1
ATOM 664 N N . CYS A 1 97 ? -1.355 -3.075 6.727 1.00 84.31 97 CYS A N 1
ATOM 665 C CA . CYS A 1 97 ? -1.721 -3.703 7.997 1.00 84.31 97 CYS A CA 1
ATOM 666 C C . CYS A 1 97 ? -3.140 -4.268 7.989 1.00 84.31 97 CYS A C 1
ATOM 668 O O . CYS A 1 97 ? -4.048 -3.718 7.374 1.00 84.31 97 CYS A O 1
ATOM 670 N N . TRP A 1 98 ? -3.339 -5.346 8.734 1.00 79.50 98 TRP A N 1
ATOM 671 C CA . TRP A 1 98 ? -4.619 -5.883 9.162 1.00 79.50 98 TRP A CA 1
ATOM 672 C C . TRP A 1 98 ? -4.883 -5.483 10.619 1.00 79.50 98 TRP A C 1
ATOM 674 O O . TRP A 1 98 ? -4.189 -5.940 11.525 1.00 79.50 98 TRP A O 1
ATOM 684 N N . ASN A 1 99 ? -5.917 -4.670 10.853 1.00 72.88 99 ASN A N 1
ATOM 685 C CA . ASN A 1 99 ? -6.287 -4.150 1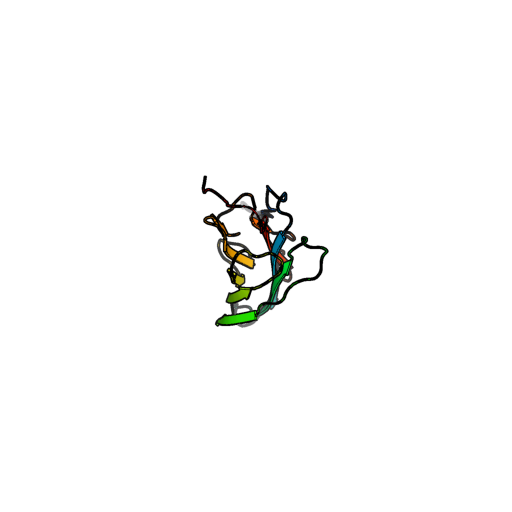2.172 1.00 72.88 99 ASN A CA 1
ATOM 686 C C . ASN A 1 99 ? -7.711 -4.616 12.580 1.00 72.88 99 ASN A C 1
ATOM 688 O O . ASN A 1 99 ? -8.694 -3.908 12.340 1.00 72.88 99 ASN A O 1
ATOM 692 N N . PRO A 1 100 ? -7.874 -5.815 13.177 1.00 57.12 100 PRO A N 1
ATOM 693 C CA . PRO A 1 100 ? -9.162 -6.282 13.714 1.00 57.12 100 PRO A CA 1
ATOM 694 C C . PRO A 1 100 ? -9.500 -5.577 15.066 1.00 57.12 100 PRO A C 1
ATOM 696 O O . PRO A 1 100 ? -8.575 -5.255 15.808 1.00 57.12 100 PRO A O 1
ATOM 699 N N . PRO A 1 101 ? -10.779 -5.280 15.421 1.00 56.69 101 PRO A N 1
ATOM 700 C CA . PRO A 1 101 ? -11.156 -4.027 16.121 1.00 56.69 101 PRO A CA 1
ATOM 701 C C . PRO A 1 101 ? -11.205 -4.118 17.673 1.00 56.69 101 PRO A C 1
ATOM 703 O O . PRO A 1 101 ? -11.235 -5.213 18.227 1.00 56.69 101 PRO A O 1
ATOM 706 N N . ALA A 1 102 ? -11.193 -3.007 18.444 1.00 36.44 102 ALA A N 1
ATOM 707 C CA . ALA A 1 102 ? -12.262 -1.991 18.568 1.00 36.44 102 ALA A CA 1
ATOM 708 C C . ALA A 1 102 ? -11.843 -0.531 18.258 1.00 36.44 102 ALA A C 1
ATOM 710 O O . ALA A 1 102 ? -10.968 0.029 18.912 1.00 36.44 102 ALA A O 1
ATOM 711 N N . GLY A 1 103 ? -12.549 0.114 17.315 1.00 48.41 103 GLY A N 1
ATOM 712 C CA . GLY A 1 103 ? -12.492 1.566 17.052 1.00 48.41 103 GLY A CA 1
ATOM 713 C C . GLY A 1 103 ? -12.028 1.972 15.647 1.00 48.41 103 GLY A C 1
ATOM 714 O O . GLY A 1 103 ? -12.375 3.056 15.184 1.00 48.41 103 GLY A O 1
ATOM 715 N N . GLN A 1 104 ? -11.310 1.098 14.941 1.00 52.59 104 GLN A N 1
ATOM 716 C CA . GLN A 1 104 ? -10.886 1.290 13.552 1.00 52.59 104 GLN A CA 1
ATOM 717 C C . GLN A 1 104 ? -11.105 -0.030 12.807 1.00 52.59 104 GLN A C 1
ATOM 719 O O . GLN A 1 104 ? -10.709 -1.083 13.299 1.00 52.59 104 GLN A O 1
ATOM 724 N N . ALA A 1 105 ? -11.828 -0.005 11.689 1.00 56.78 105 ALA A N 1
ATOM 725 C CA . ALA A 1 105 ? -12.216 -1.225 10.991 1.00 56.78 105 ALA A CA 1
ATOM 726 C C . ALA A 1 105 ? -11.195 -1.586 9.899 1.00 56.78 105 ALA A C 1
ATOM 728 O O . ALA A 1 105 ? -11.133 -0.910 8.876 1.00 56.78 105 ALA A O 1
ATOM 729 N N . GLY A 1 106 ? -10.470 -2.694 10.087 1.00 71.75 106 GLY A N 1
ATOM 730 C CA . GLY A 1 106 ? -9.992 -3.539 8.991 1.00 71.75 106 GLY A CA 1
ATOM 731 C C . GLY A 1 106 ? -8.568 -3.287 8.483 1.00 71.75 106 GLY A C 1
ATOM 732 O O . GLY A 1 106 ? -7.643 -3.099 9.262 1.00 71.75 106 GLY A O 1
ATOM 733 N N . CYS A 1 107 ? -8.374 -3.382 7.167 1.00 80.31 107 CYS A N 1
ATOM 734 C CA . CYS A 1 107 ? -7.083 -3.229 6.499 1.00 80.31 107 CYS A CA 1
ATOM 735 C C . CYS A 1 107 ? -6.666 -1.757 6.422 1.00 80.31 107 CYS A C 1
ATOM 737 O O . CYS A 1 107 ? -7.524 -0.888 6.275 1.00 80.31 107 CYS A O 1
ATOM 739 N N . SER A 1 108 ? -5.370 -1.471 6.403 1.00 86.12 108 SER A N 1
ATOM 740 C CA . SER A 1 108 ? -4.843 -0.147 6.078 1.00 86.12 108 SER A CA 1
ATOM 741 C C . SER A 1 108 ? -3.650 -0.230 5.139 1.00 86.12 108 SER A C 1
ATOM 743 O O . SER A 1 108 ? -2.871 -1.176 5.193 1.00 86.12 108 SER A O 1
ATOM 745 N N . VAL A 1 109 ? -3.515 0.786 4.295 1.00 90.62 109 VAL A N 1
ATOM 746 C CA . VAL A 1 109 ? -2.315 1.081 3.510 1.00 90.62 109 VAL A CA 1
ATOM 747 C C . VAL A 1 109 ? -1.823 2.463 3.915 1.00 90.62 109 VAL A C 1
ATOM 749 O O . VAL A 1 109 ? -2.637 3.390 4.010 1.00 90.62 109 VAL A O 1
ATOM 752 N N . SER A 1 110 ? -0.516 2.585 4.134 1.00 92.75 110 SER A N 1
ATOM 753 C CA . SER A 1 110 ? 0.159 3.865 4.308 1.00 92.75 110 SER A CA 1
ATOM 754 C C . SER A 1 110 ? 1.530 3.905 3.629 1.00 92.75 110 SER A C 1
ATOM 756 O O . SER A 1 110 ? 2.252 2.907 3.582 1.00 92.75 110 SER A O 1
ATOM 758 N N . PHE A 1 111 ? 1.872 5.058 3.058 1.00 94.50 111 PHE A N 1
ATOM 759 C CA . PHE A 1 111 ? 3.160 5.332 2.418 1.00 94.50 111 PHE A CA 1
ATOM 760 C C . PHE A 1 111 ? 3.346 6.837 2.218 1.00 94.50 111 PHE A C 1
ATOM 762 O O . PHE A 1 111 ? 2.381 7.594 2.220 1.00 94.50 111 PHE A O 1
ATOM 769 N N . GLN A 1 112 ? 4.583 7.271 1.996 1.00 93.94 112 GLN A N 1
ATOM 770 C CA . GLN A 1 112 ? 4.881 8.634 1.561 1.00 93.94 112 GLN A CA 1
ATOM 771 C C . GLN A 1 112 ? 5.332 8.604 0.103 1.00 93.94 112 GLN A C 1
ATOM 773 O O . GLN A 1 112 ? 6.186 7.796 -0.263 1.00 93.94 112 GLN A O 1
ATOM 778 N N . TYR 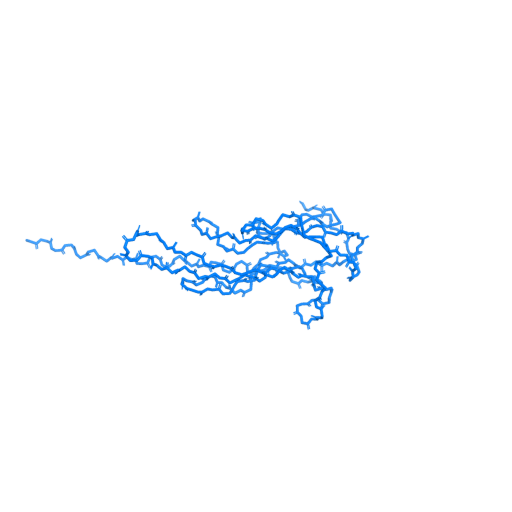A 1 113 ? 4.786 9.492 -0.725 1.00 92.44 113 TYR A N 1
ATOM 779 C CA . TYR A 1 113 ? 5.194 9.619 -2.121 1.00 92.44 113 TYR A CA 1
ATOM 780 C C . TYR A 1 113 ? 5.194 11.080 -2.567 1.00 92.44 113 TYR A C 1
ATOM 782 O O . TYR A 1 113 ? 4.226 11.806 -2.345 1.00 92.44 113 TYR A O 1
ATOM 790 N N . ASN A 1 114 ? 6.302 11.517 -3.175 1.00 89.00 114 ASN A N 1
ATOM 791 C CA . ASN A 1 114 ? 6.511 12.877 -3.691 1.00 89.00 114 ASN A CA 1
ATOM 792 C C . ASN A 1 114 ? 6.022 14.005 -2.749 1.00 89.00 114 ASN A C 1
ATOM 794 O O . ASN A 1 114 ? 5.407 14.974 -3.196 1.00 89.00 114 ASN A O 1
ATOM 798 N N . GLY A 1 115 ? 6.304 13.877 -1.446 1.00 85.31 115 GLY A N 1
ATOM 799 C CA . GLY A 1 115 ? 6.003 14.900 -0.435 1.00 85.31 115 GLY A CA 1
ATOM 800 C C . GLY A 1 115 ? 4.605 14.839 0.191 1.00 85.31 115 GLY A C 1
ATOM 801 O O . GLY A 1 115 ? 4.282 15.721 0.985 1.00 85.31 115 GLY A O 1
ATOM 802 N N . TYR A 1 116 ? 3.801 13.817 -0.116 1.00 89.75 116 TYR A N 1
ATOM 803 C CA . TYR A 1 116 ? 2.496 13.592 0.507 1.00 89.75 116 TYR A CA 1
ATOM 804 C C . TYR A 1 116 ? 2.424 12.228 1.178 1.00 89.75 116 TYR A C 1
ATOM 806 O O . TYR A 1 116 ? 2.861 11.218 0.621 1.00 89.75 116 TYR A O 1
ATOM 814 N N . ASP A 1 117 ? 1.853 12.218 2.376 1.00 92.31 117 ASP A N 1
ATOM 815 C CA . ASP A 1 117 ? 1.591 11.005 3.135 1.00 92.31 117 ASP A CA 1
ATOM 816 C C . ASP A 1 117 ? 0.229 10.470 2.721 1.00 92.31 117 ASP A C 1
ATOM 818 O O . ASP A 1 117 ? -0.775 11.128 2.962 1.00 92.31 117 ASP A O 1
ATOM 822 N N . PHE A 1 118 ? 0.190 9.300 2.101 1.00 92.75 118 PHE A N 1
ATOM 823 C CA . PHE A 1 118 ? -1.031 8.573 1.792 1.00 92.75 118 PHE A CA 1
ATOM 824 C C . PHE A 1 118 ? -1.329 7.615 2.936 1.00 92.75 118 PHE A C 1
ATOM 826 O O . PHE A 1 118 ? -0.510 6.758 3.256 1.00 92.75 118 PHE A O 1
ATOM 833 N N . ASP A 1 119 ? -2.496 7.750 3.555 1.00 90.38 119 ASP A N 1
ATOM 834 C CA . ASP A 1 119 ? -2.904 6.938 4.692 1.00 90.38 119 ASP A CA 1
ATOM 835 C C . ASP A 1 119 ? -4.427 6.752 4.735 1.00 90.38 119 ASP A C 1
ATOM 837 O O . ASP A 1 119 ? -5.216 7.672 4.978 1.00 90.38 119 ASP A O 1
ATOM 841 N N . THR A 1 120 ? -4.837 5.501 4.544 1.00 86.88 120 THR A N 1
ATOM 842 C CA . THR A 1 120 ? -6.235 5.053 4.653 1.00 86.88 120 THR A CA 1
ATOM 843 C C . THR A 1 120 ? -6.858 5.261 6.038 1.00 86.88 120 THR A C 1
ATOM 845 O O . THR A 1 120 ? -8.079 5.379 6.139 1.00 86.88 120 THR A O 1
ATOM 848 N N . GLN A 1 121 ? -6.065 5.352 7.108 1.00 81.00 121 GLN A N 1
ATOM 849 C CA . GLN A 1 121 ? -6.560 5.595 8.467 1.00 81.00 121 GLN A CA 1
ATOM 850 C C . GLN A 1 121 ? -6.819 7.080 8.740 1.00 81.00 121 GLN A C 1
ATOM 852 O O . GLN A 1 121 ? -7.731 7.414 9.501 1.00 81.00 121 GLN A O 1
ATOM 857 N N . ASN A 1 122 ? -6.092 7.974 8.065 1.00 81.25 122 ASN A N 1
ATOM 858 C CA . ASN A 1 122 ? -6.225 9.424 8.232 1.00 81.25 122 ASN A CA 1
ATOM 859 C C . ASN A 1 122 ? -7.384 10.036 7.429 1.00 81.25 122 ASN A C 1
ATOM 861 O O . ASN A 1 122 ? -7.519 11.258 7.386 1.00 81.25 122 ASN A O 1
ATOM 865 N N . LYS A 1 123 ? -8.252 9.206 6.826 1.00 74.31 123 LYS A N 1
ATOM 866 C CA . LYS A 1 123 ? -9.452 9.629 6.073 1.00 74.31 123 LYS A CA 1
ATOM 867 C C . LYS A 1 123 ? -9.146 10.666 4.987 1.00 74.31 123 LYS A C 1
ATOM 869 O O . LYS A 1 123 ? -9.915 11.602 4.765 1.00 74.31 123 LYS A O 1
ATOM 874 N N . GLN A 1 124 ? -8.001 10.512 4.341 1.00 83.50 124 GLN A N 1
ATOM 875 C CA . GLN A 1 124 ? -7.586 11.378 3.249 1.00 83.50 124 GLN A CA 1
ATOM 876 C C . GLN A 1 124 ? -8.442 11.133 2.004 1.00 83.50 124 GLN A C 1
ATOM 878 O O . GLN A 1 124 ? -8.905 10.012 1.798 1.00 83.50 124 GLN A O 1
ATOM 883 N N . PRO A 1 125 ? -8.635 12.146 1.141 1.00 87.12 125 PRO A N 1
ATOM 884 C CA . PRO A 1 125 ? -9.562 12.043 0.015 1.00 87.12 125 PRO A CA 1
ATOM 885 C C . PRO A 1 125 ? -9.202 10.916 -0.960 1.00 87.12 125 PRO A C 1
ATOM 887 O O . PRO A 1 125 ? -10.098 10.272 -1.501 1.00 87.12 125 PRO A O 1
ATOM 890 N N . TYR A 1 126 ? -7.908 10.648 -1.139 1.00 90.69 126 TYR A N 1
ATOM 891 C CA . TYR A 1 126 ? -7.391 9.650 -2.074 1.00 90.69 126 TYR A CA 1
ATOM 892 C C . TYR A 1 126 ? -7.383 8.216 -1.535 1.00 90.69 126 TYR A C 1
ATOM 894 O O . TYR A 1 126 ? -7.141 7.280 -2.295 1.00 90.69 126 TYR A O 1
ATOM 902 N N . CYS A 1 127 ? -7.620 8.030 -0.234 1.00 90.25 127 CYS A N 1
ATOM 903 C CA . CYS A 1 127 ? -7.405 6.769 0.465 1.00 90.25 127 CYS A CA 1
ATOM 904 C C . CYS A 1 127 ? -8.678 6.266 1.146 1.00 90.25 127 CYS A C 1
ATOM 906 O O . CYS A 1 127 ? -9.472 7.042 1.672 1.00 90.25 127 CYS A O 1
ATOM 908 N N . GLY A 1 128 ? -8.874 4.948 1.157 1.00 86.88 128 GLY A N 1
ATOM 909 C CA . GLY A 1 128 ? -10.119 4.371 1.637 1.00 86.88 128 GLY A CA 1
ATOM 910 C C . GLY A 1 128 ? -10.283 2.878 1.373 1.00 86.88 128 GLY A C 1
ATOM 911 O O . GLY A 1 128 ? -9.301 2.156 1.201 1.00 86.88 128 GLY A O 1
ATOM 912 N N . HIS A 1 129 ? -11.538 2.414 1.327 1.00 84.75 129 HIS A N 1
ATOM 913 C CA . HIS A 1 129 ? -11.888 0.991 1.253 1.00 84.75 129 HIS A CA 1
ATOM 914 C C . HIS A 1 129 ? -12.979 0.668 0.227 1.00 84.75 129 HIS A C 1
ATOM 916 O O . HIS A 1 129 ? -13.964 1.395 0.132 1.00 84.75 129 HIS A O 1
ATOM 922 N N . LYS A 1 130 ? -12.853 -0.459 -0.493 1.00 77.19 130 LYS A N 1
ATOM 923 C CA . LYS A 1 130 ? -13.826 -0.876 -1.533 1.00 77.19 130 LYS A CA 1
ATOM 924 C C . LYS A 1 130 ? -14.956 -1.809 -1.068 1.00 77.19 130 LYS A C 1
ATOM 926 O O . LYS A 1 130 ? -16.036 -1.747 -1.639 1.00 77.19 130 LYS A O 1
ATOM 931 N N . ASN A 1 131 ? -14.762 -2.612 -0.019 1.00 64.31 131 ASN A N 1
ATOM 932 C CA . ASN A 1 131 ? -15.723 -3.640 0.413 1.00 64.31 131 ASN A CA 1
ATOM 933 C C . ASN A 1 131 ? -15.906 -3.580 1.934 1.00 64.31 131 ASN A C 1
ATOM 935 O O . ASN A 1 131 ? -15.064 -4.088 2.662 1.00 64.31 131 ASN A O 1
ATOM 939 N N . GLY A 1 132 ? -16.949 -2.903 2.423 1.00 54.28 132 GLY A N 1
ATOM 940 C CA . GLY A 1 132 ? -17.165 -2.679 3.861 1.00 54.28 132 GLY A CA 1
ATOM 941 C C . GLY A 1 132 ? -17.105 -3.956 4.710 1.00 54.28 132 GLY A C 1
ATOM 942 O O . GLY A 1 132 ? -17.453 -5.040 4.252 1.00 54.28 132 GLY A O 1
ATOM 943 N N . PHE A 1 133 ? -16.676 -3.822 5.967 1.00 53.12 133 PHE A N 1
ATOM 944 C CA . PHE A 1 133 ? -16.510 -4.959 6.874 1.00 53.12 133 PHE A CA 1
ATOM 945 C C . PHE A 1 133 ? -17.864 -5.602 7.224 1.00 53.12 133 PHE A C 1
ATOM 947 O O . PHE A 1 133 ? -18.824 -4.902 7.546 1.00 53.12 133 PHE A O 1
ATOM 954 N N . GLN A 1 134 ? -17.930 -6.934 7.191 1.00 52.94 134 GLN A N 1
ATOM 955 C CA . GLN A 1 134 ? -19.063 -7.729 7.675 1.00 52.94 134 GLN A CA 1
ATOM 956 C C . GLN A 1 134 ? -18.591 -8.640 8.818 1.00 52.94 134 GLN A C 1
ATOM 958 O O . GLN A 1 134 ? -17.473 -9.166 8.756 1.00 52.94 134 GLN A O 1
ATOM 963 N N . PRO A 1 135 ? -19.413 -8.860 9.860 1.00 46.25 135 PRO A N 1
ATOM 964 C CA . PRO A 1 135 ? -19.081 -9.812 10.913 1.00 46.25 135 PRO A CA 1
ATOM 965 C C . PRO A 1 135 ? -18.908 -11.236 10.355 1.00 46.25 135 PRO A C 1
ATOM 967 O O . PRO A 1 135 ? -19.695 -11.677 9.522 1.00 46.25 135 PRO A O 1
ATOM 970 N N . PHE A 1 136 ? -17.919 -11.969 10.877 1.00 50.81 136 PHE A N 1
ATOM 971 C CA . PHE A 1 136 ? -17.665 -13.413 10.675 1.00 50.81 136 PHE A CA 1
ATOM 972 C C . PHE A 1 136 ? -17.075 -13.878 9.336 1.00 50.81 136 PHE A C 1
ATOM 974 O O . PHE A 1 136 ? -16.585 -15.002 9.281 1.00 50.81 136 PHE A O 1
ATOM 981 N N . ALA A 1 137 ? -17.027 -13.031 8.315 1.00 55.97 137 ALA A N 1
ATOM 982 C CA . ALA A 1 137 ? -16.101 -13.140 7.188 1.00 55.97 137 ALA A CA 1
ATOM 983 C C . ALA A 1 137 ? -16.186 -11.841 6.388 1.00 55.97 137 ALA A C 1
ATOM 985 O O . ALA A 1 137 ? -17.280 -11.434 5.994 1.00 55.97 137 ALA A O 1
ATOM 986 N N . SER A 1 138 ? -15.060 -11.181 6.136 1.00 62.44 138 SER A N 1
ATOM 987 C CA . SER A 1 138 ? -15.043 -10.107 5.143 1.00 62.44 138 SER A CA 1
ATOM 988 C C . SER A 1 138 ? -13.716 -10.010 4.416 1.00 62.44 138 SER A C 1
ATOM 990 O O . SER A 1 138 ? -12.647 -10.011 5.027 1.00 62.44 138 SER A O 1
ATOM 992 N N . ASP A 1 139 ? -13.841 -9.896 3.096 1.00 72.31 139 ASP A N 1
ATOM 993 C CA . ASP A 1 139 ? -12.794 -9.444 2.197 1.00 72.31 139 ASP A CA 1
ATOM 994 C C . ASP A 1 139 ? -12.865 -7.921 2.141 1.00 72.31 139 ASP A C 1
ATOM 996 O O . ASP A 1 139 ? -13.857 -7.344 1.692 1.00 72.31 139 ASP A O 1
ATOM 1000 N N . LEU A 1 140 ? -11.815 -7.265 2.613 1.00 78.62 140 LEU A N 1
ATOM 1001 C CA . LEU A 1 140 ? -11.694 -5.819 2.639 1.00 78.62 140 LEU A CA 1
ATOM 1002 C C . LEU A 1 140 ? -10.440 -5.424 1.871 1.00 78.62 140 LEU A C 1
ATOM 1004 O O . LEU A 1 140 ? -9.358 -5.960 2.096 1.00 78.62 140 LEU A O 1
ATOM 1008 N N . THR A 1 141 ? -10.578 -4.440 0.991 1.00 85.81 141 THR A N 1
ATOM 1009 C CA . THR A 1 141 ? -9.436 -3.859 0.287 1.00 85.81 141 THR A CA 1
ATOM 1010 C C . THR A 1 141 ? -9.256 -2.426 0.744 1.00 85.81 141 THR A C 1
ATOM 1012 O O . THR A 1 141 ? -10.147 -1.609 0.515 1.00 85.81 141 THR A O 1
ATOM 1015 N N . ALA A 1 142 ? -8.122 -2.141 1.382 1.00 88.38 142 ALA A N 1
ATOM 1016 C CA . ALA A 1 142 ? -7.642 -0.790 1.642 1.00 88.38 142 ALA A CA 1
ATOM 1017 C C . ALA A 1 142 ? -6.806 -0.327 0.450 1.00 88.38 142 ALA A C 1
ATOM 1019 O O . A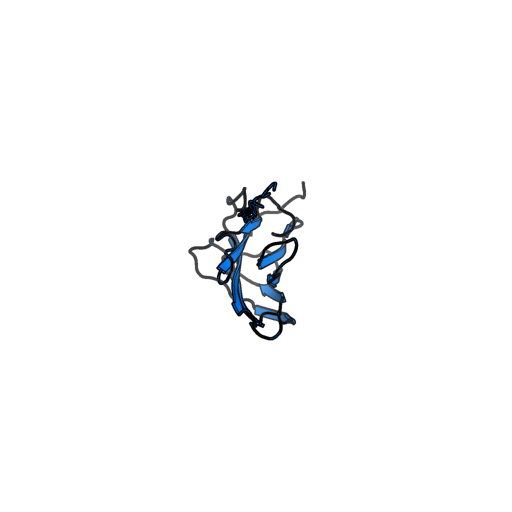LA A 1 142 ? -5.995 -1.098 -0.060 1.00 88.38 142 ALA A O 1
ATOM 1020 N N . LEU A 1 143 ? -7.012 0.898 -0.020 1.00 91.75 143 LEU A N 1
ATOM 1021 C CA . LEU A 1 143 ? -6.312 1.408 -1.194 1.00 91.75 143 LEU A CA 1
ATOM 1022 C C . LEU A 1 143 ? -6.163 2.925 -1.172 1.00 91.75 143 LEU A C 1
ATOM 1024 O O . LEU A 1 143 ? -6.959 3.620 -0.540 1.00 91.75 143 LEU A O 1
ATOM 1028 N N . CYS A 1 144 ? -5.166 3.414 -1.904 1.00 93.06 144 CYS A N 1
ATOM 1029 C CA . CYS A 1 144 ? -4.935 4.834 -2.149 1.00 93.06 144 CYS A CA 1
ATOM 1030 C C . CYS A 1 144 ? -4.673 5.080 -3.635 1.00 93.06 144 CYS A C 1
ATOM 1032 O O . CYS A 1 144 ? -3.829 4.397 -4.219 1.00 93.06 144 CYS A O 1
ATOM 1034 N N . TYR A 1 145 ? -5.363 6.063 -4.212 1.00 93.44 145 TYR A N 1
ATOM 1035 C CA . TYR A 1 145 ? -5.170 6.525 -5.586 1.00 93.44 145 TYR A CA 1
ATOM 1036 C C . TYR A 1 145 ? -4.115 7.625 -5.657 1.00 93.44 145 TYR A C 1
ATOM 1038 O O . TYR A 1 145 ? -4.132 8.561 -4.865 1.00 93.44 145 TYR A O 1
ATOM 1046 N N . PHE A 1 146 ? -3.214 7.546 -6.628 1.00 93.38 146 PHE A N 1
ATOM 1047 C CA . PHE A 1 146 ? -2.231 8.593 -6.884 1.00 93.38 146 PHE A CA 1
ATOM 1048 C C . PHE A 1 146 ? -1.752 8.545 -8.342 1.00 93.38 146 PHE A C 1
ATOM 1050 O O . PHE A 1 146 ? -2.081 7.637 -9.096 1.00 93.38 146 PHE A O 1
ATOM 1057 N N . ASN A 1 147 ? -0.999 9.551 -8.756 1.00 91.56 147 ASN A N 1
ATOM 1058 C CA . ASN A 1 147 ? -0.398 9.701 -10.067 1.00 91.56 147 ASN A CA 1
ATOM 1059 C C . ASN A 1 147 ? 1.110 9.637 -9.864 1.00 91.56 147 ASN A C 1
ATOM 1061 O O . ASN A 1 147 ? 1.680 10.452 -9.135 1.00 91.56 147 ASN A O 1
ATOM 1065 N N . VAL A 1 148 ? 1.755 8.674 -10.515 1.00 88.88 148 VAL A N 1
ATOM 1066 C CA . VAL A 1 148 ? 3.196 8.440 -10.358 1.00 88.88 148 VAL A CA 1
ATOM 1067 C C . VAL A 1 148 ? 4.039 9.644 -10.804 1.00 88.88 148 VAL A C 1
ATOM 1069 O O . VAL A 1 148 ? 5.079 9.911 -10.203 1.00 88.88 148 VAL A O 1
ATOM 1072 N N . ASP A 1 149 ? 3.528 10.431 -11.756 1.00 85.75 149 ASP A N 1
ATOM 1073 C CA . ASP A 1 149 ? 4.201 11.597 -12.347 1.00 85.75 149 ASP A CA 1
ATOM 1074 C C . ASP A 1 149 ? 3.903 12.934 -11.639 1.00 85.75 149 ASP A C 1
ATOM 1076 O O . ASP A 1 149 ? 4.383 13.987 -12.066 1.00 85.75 149 ASP A O 1
ATOM 1080 N N . GLN A 1 150 ? 3.084 12.939 -10.582 1.00 81.31 150 GLN A N 1
ATOM 1081 C CA . GLN A 1 150 ? 2.699 14.174 -9.892 1.00 81.31 150 GLN A CA 1
ATOM 1082 C C . GLN A 1 150 ? 3.483 14.393 -8.601 1.00 81.31 150 GLN A C 1
ATOM 1084 O O . GLN A 1 150 ? 3.723 13.472 -7.820 1.00 81.31 150 GLN A O 1
ATOM 1089 N N . ASN A 1 151 ? 3.831 15.657 -8.352 1.00 74.19 151 ASN A N 1
ATOM 1090 C CA . ASN A 1 151 ? 4.221 16.117 -7.026 1.00 74.19 151 ASN A CA 1
ATOM 1091 C C . ASN A 1 151 ? 2.971 16.533 -6.260 1.00 74.19 151 ASN A C 1
ATOM 1093 O O . ASN A 1 151 ? 2.162 17.314 -6.763 1.00 74.19 151 ASN A O 1
ATOM 1097 N N . TYR A 1 152 ? 2.848 16.046 -5.034 1.00 69.56 152 TYR A N 1
ATOM 1098 C CA . TYR A 1 152 ? 1.733 16.364 -4.164 1.00 69.56 152 TYR A CA 1
ATOM 1099 C C . TYR A 1 152 ? 2.199 17.408 -3.153 1.00 69.56 152 TYR A C 1
ATOM 1101 O O . TYR A 1 152 ? 2.911 17.100 -2.202 1.00 69.56 152 TYR A O 1
ATOM 1109 N N . SER A 1 153 ? 1.834 18.672 -3.358 1.00 56.38 153 SER A N 1
ATOM 1110 C CA . SER A 1 153 ? 2.011 19.679 -2.313 1.00 56.38 153 SER A CA 1
ATOM 1111 C C . SER A 1 153 ? 0.951 19.446 -1.240 1.00 56.38 153 SER A C 1
ATOM 1113 O O . SER A 1 153 ? -0.240 19.522 -1.550 1.00 56.38 153 SER A O 1
ATOM 1115 N N . GLY A 1 154 ? 1.375 19.144 -0.009 1.00 52.97 154 GLY A N 1
ATOM 1116 C CA . GLY A 1 154 ? 0.481 19.029 1.145 1.00 52.97 154 GLY A CA 1
ATOM 1117 C C . GLY A 1 154 ? -0.456 20.235 1.245 1.00 52.97 154 GLY A C 1
ATOM 1118 O O . GLY A 1 154 ? -0.020 21.373 1.058 1.00 52.97 154 GLY A O 1
ATOM 1119 N N . ALA A 1 155 ? -1.742 19.963 1.467 1.00 41.44 155 ALA A N 1
ATOM 1120 C CA . ALA A 1 155 ? -2.730 20.985 1.801 1.00 41.44 155 ALA A CA 1
ATOM 1121 C C . ALA A 1 155 ? -2.566 21.430 3.259 1.00 41.44 155 ALA A C 1
ATOM 1123 O O . ALA A 1 155 ? -2.281 20.550 4.104 1.00 41.44 155 ALA A O 1
#

pLDDT: mean 74.78, std 18.26, range [36.44, 95.25]

Foldseek 3Di:
DDDDPPPPPPPPVPLDFLPQLDQPFQKKWKKKKKKAFAQDPPPRGTDIDMDIAIWIGLRDDVDDTFHFPDWDDVDVFKTWTWDDDSLAPDTWIKMWGADPDDPDDTIWIWTDGLHDTDIQRVSHNQWGWDWGDDPRIDTIMTMGGHYNPDRDDDD

Organism: Aureobasidium pullulans (NCBI:txid5580)

Radius of gyration: 18.52 Å; chains: 1; bounding box: 58×44×53 Å

Secondary structure (DSSP, 8-state):
--------------------S----SEEEEEEEEEEEE--TTTS--EEEEEEEEEEETT-TTSPPBPPSEEEEE-SSEEEEEE--TT-SS-EEEEEEEE-SSSS-EEEEEEEETTEEEEGGGT-TTEEESS---TT-EEEEEEEEE-TT------

Sequence (155 aa):
MLSFSLLALASVASFATAVPSDQSGTAQFALSCSGITVPDVVAQSGTSYFTSSLKFFPDGGDGDAIPATACTDESSTCSNCLFEGGGLSSPTNVTGCWNPPAGQAGCSVSFQYNGYDFDTQNKQPYCGHKNGFQPFASDLTALCYFNVDQNYSGA